Protein AF-A0A970PAV9-F1 (afdb_monomer_lite)

pLDDT: mean 72.06, std 20.75, range [37.62, 98.69]

Sequence (103 aa):
MKMSNRRMLMLVAVMFVLIAGTVTSAMAQPAPQEGQQAEEGGRRGGDRAAAFRGMMPTSPAIAVADGAVFLFVRNTLYKFDANTLELLTQCELPTPERPAREQ

Structure (mmCIF, N/CA/C/O backbone):
data_AF-A0A970PAV9-F1
#
_entry.id   AF-A0A970PAV9-F1
#
loop_
_atom_site.group_PDB
_atom_site.id
_atom_site.type_symbol
_atom_site.label_atom_id
_atom_site.label_alt_id
_atom_site.label_comp_id
_atom_site.label_asym_id
_atom_site.label_entity_id
_atom_site.label_seq_id
_atom_site.pdbx_PDB_ins_code
_atom_site.Cartn_x
_atom_site.Cartn_y
_atom_site.Cartn_z
_atom_site.occupancy
_atom_site.B_iso_or_equiv
_atom_site.auth_seq_id
_atom_site.auth_comp_id
_atom_site.auth_asym_id
_atom_site.auth_atom_id
_atom_site.pdbx_PDB_model_num
ATOM 1 N N . MET A 1 1 ? -11.567 24.763 28.065 1.00 47.78 1 MET A N 1
ATOM 2 C CA . MET A 1 1 ? -11.369 23.672 27.080 1.00 47.78 1 MET A CA 1
ATOM 3 C C . MET A 1 1 ? -10.056 22.958 27.380 1.00 47.78 1 MET A C 1
ATOM 5 O O . MET A 1 1 ? -9.010 23.561 27.197 1.00 47.78 1 MET A O 1
ATOM 9 N N . LYS A 1 2 ? -10.082 21.708 27.867 1.00 50.09 2 LYS A N 1
ATOM 10 C CA . LYS A 1 2 ? -8.871 20.871 27.960 1.00 50.09 2 LYS A CA 1
ATOM 11 C C . LYS A 1 2 ? -8.583 20.314 26.565 1.00 50.09 2 LYS A C 1
ATOM 13 O O . LYS A 1 2 ? -9.318 19.454 26.086 1.00 50.09 2 LYS A O 1
ATOM 18 N N . MET A 1 3 ? -7.575 20.850 25.882 1.00 55.19 3 MET A N 1
ATOM 19 C CA . MET A 1 3 ? -7.135 20.294 24.604 1.00 55.19 3 MET A CA 1
ATOM 20 C C . MET A 1 3 ? -6.380 18.991 24.873 1.00 55.19 3 MET A C 1
ATOM 22 O O . MET A 1 3 ? -5.448 18.960 25.668 1.00 55.19 3 MET A O 1
ATOM 26 N N . SER A 1 4 ? -6.820 17.901 24.242 1.00 72.94 4 SER A N 1
ATOM 27 C CA . SER A 1 4 ? -6.127 16.611 24.289 1.00 72.94 4 SER A CA 1
ATOM 28 C C . SER A 1 4 ? -4.715 16.760 23.722 1.00 72.94 4 SER A C 1
ATOM 30 O O . SER A 1 4 ? -4.550 17.347 22.651 1.00 72.94 4 SER A O 1
ATOM 32 N N . ASN A 1 5 ? -3.715 16.181 24.396 1.00 70.50 5 ASN A N 1
ATOM 33 C CA . ASN A 1 5 ? -2.305 16.217 23.984 1.00 70.50 5 ASN A CA 1
ATOM 34 C C . ASN A 1 5 ? -2.104 15.776 22.524 1.00 70.50 5 ASN A C 1
ATOM 36 O O . ASN A 1 5 ? -1.218 16.284 21.850 1.00 70.50 5 ASN A O 1
ATOM 40 N N . ARG A 1 6 ? -2.976 14.903 21.996 1.00 68.88 6 ARG A N 1
ATOM 41 C CA . ARG A 1 6 ? -2.957 14.475 20.586 1.00 68.88 6 ARG A CA 1
ATOM 42 C C . ARG A 1 6 ? -3.343 15.597 19.614 1.00 68.88 6 ARG A C 1
ATOM 44 O O . ARG A 1 6 ? -2.745 15.718 18.552 1.00 68.88 6 ARG A O 1
ATOM 51 N N . ARG A 1 7 ? -4.308 16.446 19.988 1.00 73.00 7 ARG A N 1
ATOM 52 C CA . ARG A 1 7 ? -4.731 17.613 19.190 1.00 73.00 7 ARG A CA 1
ATOM 53 C C . ARG A 1 7 ? -3.692 18.732 19.246 1.00 73.00 7 ARG A C 1
ATOM 55 O O . ARG A 1 7 ? -3.449 19.376 18.234 1.00 73.00 7 ARG A O 1
ATOM 62 N N . MET A 1 8 ? -3.046 18.912 20.400 1.00 76.62 8 MET A N 1
ATOM 63 C CA . MET A 1 8 ? -1.934 19.855 20.545 1.00 76.62 8 MET A CA 1
ATOM 64 C C . MET A 1 8 ? -0.728 19.428 19.699 1.00 76.62 8 MET A C 1
ATOM 66 O O . MET A 1 8 ? -0.166 20.252 18.985 1.00 76.62 8 MET A O 1
ATOM 70 N N . LEU A 1 9 ? -0.383 18.135 19.708 1.00 77.31 9 LEU A N 1
ATOM 71 C CA . LEU A 1 9 ? 0.736 17.607 18.926 1.00 77.31 9 LEU A CA 1
ATOM 72 C C . LEU A 1 9 ? 0.504 17.748 17.413 1.00 77.31 9 LEU A C 1
ATOM 74 O O . LEU A 1 9 ? 1.414 18.146 16.692 1.00 77.31 9 LEU A O 1
ATOM 78 N N . MET A 1 10 ? -0.724 17.499 16.938 1.00 80.06 10 MET A N 1
ATOM 79 C CA . MET A 1 10 ? -1.063 17.709 15.526 1.00 80.06 10 MET A CA 1
ATOM 80 C C . MET A 1 10 ? -0.989 19.181 15.111 1.00 80.06 10 MET A C 1
ATOM 82 O O . MET A 1 10 ? -0.470 19.476 14.039 1.00 80.06 10 MET A O 1
ATOM 86 N N . LEU A 1 11 ? -1.444 20.114 15.952 1.00 79.12 11 LEU A N 1
ATOM 87 C CA . LEU A 1 11 ? -1.360 21.546 15.642 1.00 79.12 11 LEU A CA 1
ATOM 88 C C . LEU A 1 11 ? 0.091 22.040 15.562 1.00 79.12 11 LEU A C 1
ATOM 90 O O . LEU A 1 11 ? 0.426 22.801 14.657 1.00 79.12 11 LEU A O 1
ATOM 94 N N . VAL A 1 12 ? 0.965 21.565 16.453 1.00 78.19 12 VAL A N 1
ATOM 95 C CA . VAL A 1 12 ? 2.397 21.906 16.423 1.00 78.19 12 VAL A CA 1
ATOM 96 C C . VAL A 1 12 ? 3.082 21.323 15.184 1.00 78.19 12 VAL A C 1
ATOM 98 O O . VAL A 1 12 ? 3.860 22.022 14.537 1.00 78.19 12 VAL A O 1
ATOM 101 N N . ALA A 1 13 ? 2.761 20.082 14.804 1.00 76.31 13 ALA A N 1
ATOM 102 C CA . ALA A 1 13 ? 3.319 19.451 13.608 1.00 76.31 13 ALA A CA 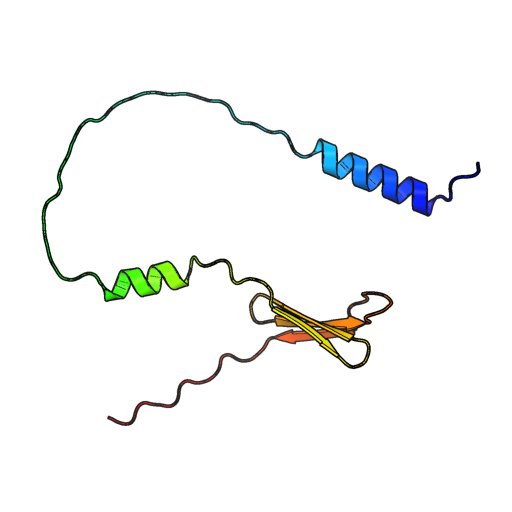1
ATOM 103 C C . ALA A 1 13 ? 2.908 20.183 12.317 1.00 76.31 13 ALA A C 1
ATOM 105 O O . ALA A 1 13 ? 3.753 20.440 11.462 1.00 76.31 13 ALA A O 1
ATOM 106 N N . VAL A 1 14 ? 1.637 20.589 12.202 1.00 77.12 14 VAL A N 1
ATOM 107 C CA . VAL A 1 14 ? 1.140 21.371 11.054 1.00 77.12 14 VAL A CA 1
ATOM 108 C C . VAL A 1 14 ? 1.818 22.742 10.980 1.00 77.12 14 VAL A C 1
ATOM 110 O O . VAL A 1 14 ? 2.201 23.181 9.897 1.00 77.12 14 VAL A O 1
ATOM 113 N N . MET A 1 15 ? 2.038 23.399 12.122 1.00 71.25 15 MET A N 1
ATOM 114 C CA . MET A 1 15 ? 2.747 24.681 12.165 1.00 71.25 15 MET A CA 1
ATOM 115 C C . MET A 1 15 ? 4.217 24.549 11.728 1.00 71.25 15 MET A C 1
ATOM 117 O O . MET A 1 15 ? 4.716 25.402 11.000 1.00 71.25 15 MET A O 1
ATOM 121 N N . PHE A 1 16 ? 4.904 23.471 12.119 1.00 69.06 16 PHE A N 1
ATOM 122 C CA . PHE A 1 16 ? 6.300 23.232 11.728 1.00 69.06 16 PHE A CA 1
ATOM 123 C C . PHE A 1 16 ? 6.461 23.001 10.218 1.00 69.06 16 PHE A C 1
ATOM 125 O O . PHE A 1 16 ? 7.412 23.499 9.618 1.00 69.06 16 PHE A O 1
ATOM 132 N N . VAL A 1 17 ? 5.508 22.304 9.589 1.00 68.06 17 VAL A N 1
ATOM 133 C CA . VAL A 1 17 ? 5.502 22.078 8.132 1.00 68.06 17 VAL A CA 1
ATOM 134 C C . VAL A 1 17 ? 5.278 23.383 7.356 1.00 68.06 17 VAL A C 1
ATOM 136 O O . VAL A 1 17 ? 5.876 23.572 6.301 1.00 68.06 17 VAL A O 1
ATOM 139 N N . LEU A 1 18 ? 4.483 24.316 7.891 1.00 60.34 18 LEU A N 1
ATOM 140 C CA . LEU A 1 18 ? 4.224 25.614 7.253 1.00 60.34 18 LEU A CA 1
ATOM 141 C C . LEU A 1 18 ? 5.432 26.568 7.272 1.00 60.34 18 LEU A C 1
ATOM 143 O O . LEU A 1 18 ? 5.556 27.402 6.380 1.00 60.34 18 LEU A O 1
ATOM 147 N N . ILE A 1 19 ? 6.335 26.449 8.250 1.00 59.25 19 ILE A N 1
ATOM 148 C CA . ILE A 1 19 ? 7.489 27.358 8.403 1.00 59.25 19 ILE A CA 1
ATOM 149 C C . ILE A 1 19 ? 8.686 26.931 7.535 1.00 59.25 19 ILE A C 1
ATOM 151 O O . ILE A 1 19 ? 9.503 27.764 7.152 1.00 59.25 19 ILE A O 1
ATOM 155 N N . ALA A 1 20 ? 8.777 25.656 7.149 1.00 57.56 20 ALA A N 1
ATOM 156 C CA . ALA A 1 20 ? 9.903 25.128 6.372 1.00 57.56 20 ALA A CA 1
ATOM 157 C C . ALA A 1 20 ? 9.883 25.497 4.866 1.00 57.56 20 ALA A C 1
ATOM 15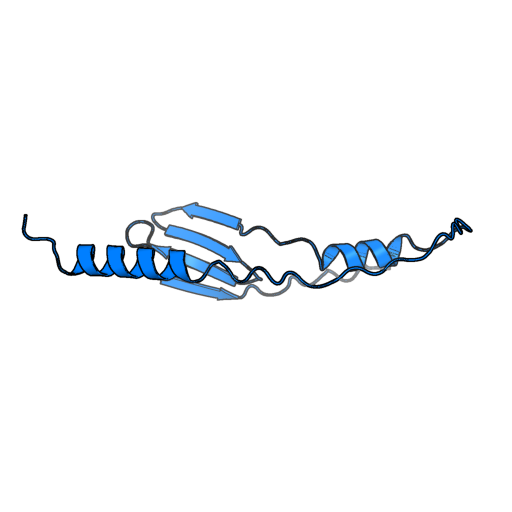9 O O . ALA A 1 20 ? 10.740 25.041 4.112 1.00 57.56 20 ALA A O 1
ATOM 160 N N . GLY A 1 21 ? 8.912 26.297 4.410 1.00 54.38 21 GLY A N 1
ATOM 161 C CA . GLY A 1 21 ? 8.573 26.453 2.992 1.00 54.38 21 GLY A CA 1
ATOM 162 C C . GLY A 1 21 ? 9.098 27.684 2.244 1.00 54.38 21 GLY A C 1
ATOM 163 O O . GLY A 1 21 ? 8.689 27.870 1.102 1.00 54.38 21 GLY A O 1
ATOM 164 N N . THR A 1 22 ? 9.960 28.540 2.806 1.00 57.16 22 THR A N 1
ATOM 165 C CA . THR A 1 22 ? 10.424 29.744 2.077 1.00 57.16 22 THR A CA 1
ATOM 166 C C . THR A 1 22 ? 11.936 29.941 2.138 1.00 57.16 22 THR A C 1
ATOM 168 O O . THR A 1 22 ? 12.448 30.707 2.952 1.00 57.16 22 THR A O 1
ATOM 171 N N . VAL A 1 23 ? 12.651 29.298 1.215 1.00 51.47 23 VAL A N 1
ATOM 172 C CA . VAL A 1 23 ? 13.979 29.747 0.774 1.00 51.47 23 VAL A CA 1
ATOM 173 C C . VAL A 1 23 ? 13.863 30.103 -0.704 1.00 51.47 23 VAL A C 1
ATOM 175 O O . VAL A 1 23 ? 14.070 29.274 -1.585 1.00 51.47 23 VAL A O 1
ATOM 178 N N . THR A 1 24 ? 13.468 31.343 -0.978 1.00 53.81 24 THR A N 1
ATOM 179 C CA . THR A 1 24 ? 13.472 31.906 -2.330 1.00 53.81 24 THR A CA 1
ATOM 180 C C . THR A 1 24 ? 14.868 32.460 -2.591 1.00 53.81 24 THR A C 1
ATOM 182 O O . THR A 1 24 ? 15.216 33.545 -2.131 1.00 53.81 24 THR A O 1
ATOM 185 N N . SER A 1 25 ? 15.698 31.701 -3.299 1.00 53.78 25 SER A N 1
ATOM 186 C CA . SER A 1 25 ? 16.989 32.171 -3.798 1.00 53.78 25 SER A CA 1
ATOM 187 C C . SER A 1 25 ? 16.765 33.164 -4.941 1.00 53.78 25 SER A C 1
ATOM 189 O O . SER A 1 25 ? 16.514 32.767 -6.077 1.00 53.78 25 SER A O 1
ATOM 191 N N . ALA A 1 26 ? 16.848 34.457 -4.644 1.00 50.81 26 ALA A N 1
ATOM 192 C CA . ALA A 1 26 ? 16.981 35.506 -5.644 1.00 50.81 26 ALA A CA 1
ATOM 193 C C . ALA A 1 26 ? 18.472 35.769 -5.879 1.00 50.81 26 ALA A C 1
ATOM 195 O O . ALA A 1 26 ? 19.100 36.344 -5.000 1.00 50.81 26 ALA A O 1
ATOM 196 N N . MET A 1 27 ? 19.035 35.377 -7.029 1.00 50.47 27 MET A N 1
ATOM 197 C CA . MET A 1 27 ? 20.300 35.939 -7.522 1.00 50.47 27 MET A CA 1
ATOM 198 C C . MET A 1 27 ? 20.368 35.930 -9.060 1.00 50.47 27 MET A C 1
ATOM 200 O O . MET A 1 27 ? 20.333 34.878 -9.687 1.00 50.47 27 MET A O 1
ATOM 204 N N . ALA A 1 28 ? 20.546 37.147 -9.585 1.00 43.19 28 ALA A N 1
ATOM 205 C CA . ALA A 1 28 ? 21.356 37.543 -10.742 1.00 43.19 28 ALA A CA 1
ATOM 206 C C . ALA A 1 28 ? 20.914 37.187 -12.183 1.00 43.19 28 ALA A C 1
ATOM 208 O O . ALA A 1 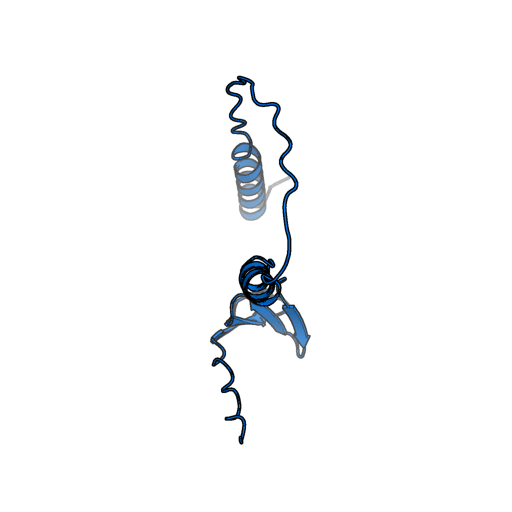28 ? 21.003 36.052 -12.637 1.00 43.19 28 ALA A O 1
ATOM 209 N N . GLN A 1 29 ? 20.587 38.238 -12.952 1.00 50.41 29 GLN A N 1
ATOM 210 C CA . GLN A 1 29 ? 20.822 38.304 -14.406 1.00 50.41 29 GLN A CA 1
ATOM 211 C C . GLN A 1 29 ? 22.332 38.420 -14.687 1.00 50.41 29 GLN A C 1
ATOM 213 O O . GLN A 1 29 ? 23.053 39.037 -13.898 1.00 50.41 29 GLN A O 1
ATOM 218 N N . PRO A 1 30 ? 22.808 37.887 -15.824 1.00 41.41 30 PRO A N 1
ATOM 219 C CA . PRO A 1 30 ? 23.076 38.768 -16.969 1.00 41.41 30 PRO A CA 1
ATOM 220 C C . PRO A 1 30 ? 22.632 38.167 -18.324 1.00 41.41 30 PRO A C 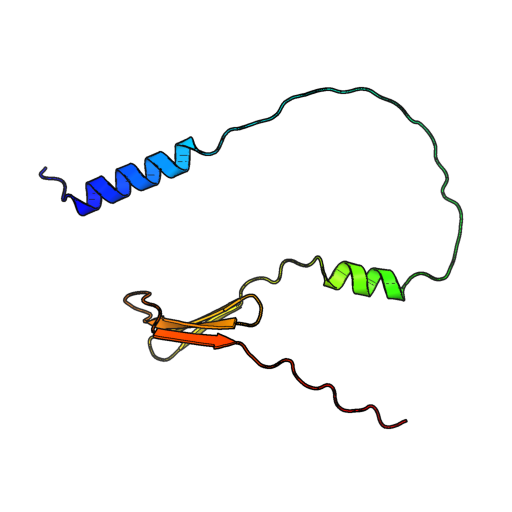1
ATOM 222 O O . PRO A 1 30 ? 22.647 36.958 -18.525 1.00 41.41 30 PRO A O 1
ATOM 225 N N . ALA A 1 31 ? 22.242 39.031 -19.270 1.00 42.66 31 ALA A N 1
ATOM 226 C CA . ALA A 1 31 ? 22.181 38.725 -20.714 1.00 42.66 31 ALA A CA 1
ATOM 227 C C . ALA A 1 31 ? 23.603 38.380 -21.247 1.00 42.66 31 ALA A C 1
ATOM 229 O O . ALA A 1 31 ? 24.548 38.711 -20.526 1.00 42.66 31 ALA A O 1
ATOM 230 N N . PRO A 1 32 ? 23.840 37.808 -22.460 1.00 47.41 32 PRO A N 1
ATOM 231 C CA . PRO A 1 32 ? 23.009 37.814 -23.682 1.00 47.41 32 PRO A CA 1
ATOM 232 C C . PRO A 1 32 ? 22.990 36.479 -24.481 1.00 47.41 32 PRO A C 1
ATOM 234 O O . PRO A 1 32 ? 23.766 35.578 -24.195 1.00 47.41 32 PRO A O 1
ATOM 237 N N . GLN A 1 33 ? 22.152 36.372 -25.523 1.00 40.41 33 GLN A N 1
ATOM 238 C CA . GLN A 1 33 ? 22.570 35.983 -26.890 1.00 40.41 33 GLN A CA 1
ATOM 239 C C . GLN A 1 33 ? 21.358 35.844 -27.824 1.00 40.41 33 GLN A C 1
ATOM 241 O O . GLN A 1 33 ? 20.563 34.910 -27.742 1.00 40.41 33 GLN A O 1
ATOM 246 N N . GLU A 1 34 ? 21.252 36.823 -28.722 1.00 44.84 34 GLU A N 1
ATOM 247 C CA . GLU A 1 34 ? 20.646 36.682 -30.042 1.00 44.84 34 GLU A CA 1
ATOM 248 C C . GLU A 1 34 ? 21.337 35.543 -30.805 1.00 44.84 34 GLU A C 1
ATOM 250 O O . GLU A 1 34 ? 22.550 35.366 -30.694 1.00 44.84 34 GLU A O 1
ATOM 255 N N . GLY A 1 35 ? 20.581 34.795 -31.607 1.00 37.62 35 GLY A N 1
ATOM 256 C CA . GLY A 1 35 ? 21.164 33.798 -32.499 1.00 37.62 35 GLY A CA 1
ATOM 257 C C . GLY A 1 35 ? 20.189 32.703 -32.885 1.00 37.62 35 GLY A C 1
ATOM 258 O O . GLY A 1 35 ? 20.248 31.591 -32.374 1.00 37.62 35 GLY A O 1
ATOM 259 N N . GLN A 1 36 ? 19.282 33.030 -33.802 1.00 43.53 36 GLN A N 1
ATOM 260 C CA . GLN A 1 36 ? 18.593 32.041 -34.621 1.00 43.53 36 GLN A CA 1
ATOM 261 C C . GLN A 1 36 ? 19.614 31.128 -35.308 1.00 43.53 36 GLN A C 1
ATOM 263 O O . GLN A 1 36 ? 20.498 31.614 -36.004 1.00 43.53 36 GLN A O 1
ATOM 268 N N . GLN A 1 37 ? 19.412 29.819 -35.208 1.00 37.97 37 GLN A N 1
ATOM 269 C CA . GLN A 1 37 ? 19.771 28.897 -36.280 1.00 37.97 37 GLN A CA 1
ATOM 270 C C . GLN A 1 37 ? 18.782 27.734 -36.254 1.00 37.97 37 GLN A C 1
ATOM 272 O O . GLN A 1 37 ? 18.939 26.729 -35.564 1.00 37.97 37 GLN A O 1
ATOM 277 N N . ALA A 1 38 ? 17.677 27.959 -36.962 1.00 51.88 38 ALA A N 1
ATOM 278 C CA . ALA A 1 38 ? 16.841 26.894 -37.469 1.00 51.88 38 ALA A CA 1
ATOM 279 C C . ALA A 1 38 ? 17.539 26.349 -38.718 1.00 51.88 38 ALA A C 1
ATOM 281 O O . ALA A 1 38 ? 17.510 26.994 -39.760 1.00 51.88 38 ALA A O 1
ATOM 282 N N . GLU A 1 39 ? 18.157 25.179 -38.601 1.00 43.97 39 GLU A N 1
ATOM 283 C CA . GLU A 1 39 ? 18.644 24.405 -39.740 1.00 43.97 39 GLU A CA 1
ATOM 284 C C . GLU A 1 39 ? 18.395 22.914 -39.483 1.00 43.97 39 GLU A C 1
ATOM 286 O O . GLU A 1 39 ? 18.775 22.378 -38.447 1.00 43.97 39 GLU A O 1
ATOM 291 N N . GLU A 1 40 ? 17.697 22.308 -40.449 1.00 39.91 40 GLU A N 1
ATOM 292 C CA . GLU A 1 40 ? 17.766 20.904 -40.880 1.00 39.91 40 GLU A CA 1
ATOM 293 C C . GLU A 1 40 ? 17.452 19.804 -39.840 1.00 39.91 40 GLU A C 1
ATOM 295 O O . GLU A 1 40 ? 18.048 19.653 -38.787 1.00 39.91 40 GLU A O 1
ATOM 300 N N . GLY A 1 41 ? 16.469 18.932 -40.046 1.00 38.75 41 GLY A N 1
ATOM 301 C CA . GLY A 1 41 ? 16.273 18.147 -41.258 1.00 38.75 41 GLY A CA 1
ATOM 302 C C . GLY A 1 41 ? 16.585 16.677 -40.946 1.00 38.75 41 GLY A C 1
ATOM 303 O O . GLY A 1 41 ? 17.733 16.263 -40.964 1.00 38.75 41 GLY A O 1
ATOM 304 N N . GLY A 1 42 ? 15.543 15.879 -40.684 1.00 50.06 42 GLY A N 1
ATOM 305 C CA . GLY A 1 42 ? 15.580 14.415 -40.807 1.00 50.06 42 GLY A CA 1
ATOM 306 C C . GLY A 1 42 ? 16.220 13.597 -39.668 1.00 50.06 42 GLY A C 1
ATOM 307 O O . GLY A 1 42 ? 17.314 13.862 -39.196 1.00 50.06 42 GLY A O 1
ATOM 308 N N . ARG A 1 43 ? 15.546 12.490 -39.313 1.00 51.50 43 ARG A N 1
ATOM 309 C CA . ARG A 1 43 ? 16.069 11.325 -38.557 1.00 51.50 43 ARG A CA 1
ATOM 310 C C . ARG A 1 43 ? 16.335 11.475 -37.048 1.00 51.50 43 ARG A C 1
ATOM 312 O O . ARG A 1 43 ? 17.400 11.108 -36.565 1.00 51.50 43 ARG A O 1
ATOM 319 N N . ARG A 1 44 ? 15.339 11.873 -36.247 1.00 48.34 44 ARG A N 1
ATOM 320 C CA . ARG A 1 44 ? 15.435 11.693 -34.776 1.00 48.34 44 ARG A CA 1
ATOM 321 C C . ARG A 1 44 ? 14.094 11.516 -34.056 1.00 48.34 44 ARG A C 1
ATOM 323 O O . ARG A 1 44 ? 13.842 12.119 -33.019 1.00 48.34 44 ARG A O 1
ATOM 330 N N . GLY A 1 45 ? 13.204 10.707 -34.634 1.00 45.88 45 GLY A N 1
ATOM 331 C CA . GLY A 1 45 ? 11.878 10.427 -34.061 1.00 45.88 45 GLY A CA 1
ATOM 332 C C . GLY A 1 45 ? 11.852 9.314 -33.002 1.00 45.88 45 GLY A C 1
ATOM 333 O O . GLY A 1 45 ? 10.984 9.328 -32.137 1.00 45.88 45 GLY A O 1
ATOM 334 N N . GLY A 1 46 ? 12.799 8.367 -33.038 1.00 53.97 46 GLY A N 1
ATOM 335 C CA . GLY A 1 46 ? 12.796 7.187 -32.157 1.00 53.97 46 GLY A CA 1
ATOM 336 C C . GLY A 1 46 ? 13.391 7.437 -30.769 1.00 53.97 46 GLY A C 1
ATOM 337 O O . GLY A 1 46 ? 12.776 7.105 -29.757 1.00 53.97 46 GLY A O 1
ATOM 338 N N . ASP A 1 47 ? 14.548 8.096 -30.709 1.00 52.38 47 ASP A N 1
ATOM 339 C CA . ASP A 1 47 ? 15.293 8.260 -29.451 1.00 52.38 47 ASP A CA 1
ATOM 340 C C . ASP A 1 47 ? 14.676 9.309 -28.522 1.00 52.38 47 ASP A C 1
ATOM 342 O O . ASP A 1 47 ? 14.736 9.187 -27.299 1.00 52.38 47 ASP A O 1
ATOM 346 N N . ARG A 1 48 ? 14.006 10.322 -29.090 1.00 48.44 48 ARG A N 1
ATOM 347 C CA . ARG A 1 48 ? 13.246 11.294 -28.293 1.00 48.44 48 ARG A CA 1
ATOM 348 C C . ARG A 1 48 ? 12.042 10.640 -27.619 1.00 48.44 48 ARG A C 1
ATOM 350 O O . ARG A 1 48 ? 11.800 10.923 -26.453 1.00 48.44 48 ARG A O 1
ATOM 357 N N . ALA A 1 49 ? 11.332 9.728 -28.285 1.00 53.28 49 ALA A N 1
ATOM 358 C CA . ALA A 1 49 ? 10.185 9.046 -27.681 1.00 53.28 49 ALA A CA 1
ATOM 359 C C . ALA A 1 49 ? 10.584 8.182 -26.467 1.00 53.28 49 ALA A C 1
ATOM 361 O O . ALA A 1 49 ? 9.852 8.134 -25.477 1.00 53.28 49 ALA A O 1
ATOM 362 N N . ALA A 1 50 ? 11.762 7.549 -26.504 1.00 54.38 50 ALA A N 1
ATOM 363 C CA . ALA A 1 50 ? 12.311 6.816 -25.364 1.00 54.38 50 ALA A CA 1
ATOM 364 C C . ALA A 1 50 ? 12.758 7.753 -24.225 1.00 54.38 50 ALA A C 1
ATOM 366 O O . ALA A 1 50 ? 12.464 7.477 -23.063 1.00 54.38 50 ALA A O 1
ATOM 367 N N . ALA A 1 51 ? 13.384 8.891 -24.552 1.00 52.56 51 ALA A N 1
ATOM 368 C CA . ALA A 1 51 ? 13.780 9.902 -23.568 1.00 52.56 51 ALA A CA 1
ATOM 369 C C . ALA A 1 51 ? 12.573 10.553 -22.860 1.00 52.56 51 ALA A C 1
ATOM 371 O O . ALA A 1 51 ? 12.613 10.784 -21.655 1.00 52.56 51 ALA A O 1
ATOM 372 N N . PHE A 1 52 ? 11.462 10.771 -23.572 1.00 53.91 52 PHE A N 1
ATOM 373 C CA . PHE A 1 52 ? 10.219 11.285 -22.983 1.00 53.91 52 PHE A CA 1
ATOM 374 C C . PHE A 1 52 ? 9.511 10.271 -22.072 1.00 53.91 52 PHE A C 1
ATOM 376 O O . PHE A 1 52 ? 8.808 10.668 -21.143 1.00 53.91 52 PHE A O 1
ATOM 383 N N . ARG A 1 53 ? 9.715 8.965 -22.285 1.00 56.56 53 ARG A N 1
ATOM 384 C CA . ARG A 1 53 ? 9.094 7.915 -21.462 1.00 56.56 53 ARG A CA 1
ATOM 385 C C . ARG A 1 53 ? 9.691 7.838 -20.047 1.00 56.56 53 ARG A C 1
ATOM 387 O O . ARG A 1 53 ? 9.009 7.387 -19.136 1.00 56.56 53 ARG A O 1
ATOM 394 N N . GLY A 1 54 ? 10.928 8.305 -19.852 1.00 55.50 54 GLY A N 1
ATOM 395 C CA . GLY A 1 54 ? 11.584 8.383 -18.538 1.00 55.50 54 GLY A CA 1
ATOM 396 C C . GLY A 1 54 ? 11.224 9.625 -17.715 1.00 55.50 54 GLY A C 1
ATOM 397 O O . GLY A 1 54 ? 11.639 9.732 -16.566 1.00 55.50 54 GLY A O 1
ATOM 398 N N . MET A 1 55 ? 10.466 10.563 -18.292 1.00 51.91 55 MET A N 1
ATOM 399 C CA . MET A 1 55 ? 10.202 11.881 -17.703 1.00 51.91 55 MET A CA 1
ATOM 400 C C . MET A 1 55 ? 8.712 12.145 -17.461 1.00 51.91 55 MET A C 1
ATOM 402 O O . MET A 1 55 ? 8.337 13.239 -17.044 1.00 51.91 55 MET A O 1
ATOM 406 N N . MET A 1 56 ? 7.850 11.149 -17.697 1.00 59.69 56 MET A N 1
ATOM 407 C CA . MET A 1 56 ? 6.457 11.230 -17.274 1.00 59.69 56 MET A CA 1
ATOM 408 C C . MET A 1 56 ? 6.370 10.892 -15.783 1.00 59.69 56 MET A C 1
ATOM 410 O O . MET A 1 56 ? 6.720 9.771 -15.404 1.00 59.69 56 MET A O 1
ATOM 414 N N . PRO A 1 57 ? 5.902 11.816 -14.925 1.00 60.88 57 PRO A N 1
ATOM 415 C CA . PRO A 1 57 ? 5.532 11.455 -13.567 1.00 60.88 57 PRO A CA 1
ATOM 416 C C . PRO A 1 57 ? 4.454 10.374 -13.658 1.00 60.88 57 PRO A C 1
ATOM 418 O O . PRO A 1 57 ? 3.343 10.627 -14.118 1.00 60.88 57 PRO A O 1
ATOM 421 N N . THR A 1 58 ? 4.793 9.143 -13.275 1.00 70.69 58 THR A N 1
ATOM 422 C CA . THR A 1 58 ? 3.809 8.064 -13.198 1.00 70.69 58 THR A CA 1
ATOM 423 C C . THR A 1 58 ? 2.865 8.407 -12.059 1.00 70.69 58 THR A C 1
ATOM 425 O O . THR A 1 58 ? 3.251 8.320 -10.889 1.00 70.69 58 THR A O 1
ATOM 428 N N . SER A 1 59 ? 1.657 8.856 -12.394 1.00 81.19 59 SER A N 1
ATOM 429 C CA . SER A 1 59 ? 0.630 9.101 -11.392 1.00 81.19 59 SER A CA 1
ATOM 430 C C . SER A 1 59 ? 0.366 7.808 -10.614 1.00 81.19 59 SER A C 1
ATOM 432 O O . SER A 1 59 ? 0.273 6.742 -11.229 1.00 81.19 59 SER A O 1
ATOM 434 N N . PRO A 1 60 ? 0.274 7.877 -9.275 1.00 91.31 60 PRO A N 1
ATOM 435 C CA . PRO A 1 60 ? -0.105 6.728 -8.463 1.00 91.31 60 PRO A CA 1
ATOM 436 C C . PRO A 1 60 ? -1.458 6.183 -8.933 1.00 91.31 60 PRO A C 1
ATOM 438 O O . PRO A 1 60 ? -2.379 6.962 -9.183 1.00 91.31 60 PRO A O 1
ATOM 441 N N . ALA A 1 61 ? -1.589 4.860 -9.024 1.00 94.50 61 ALA A N 1
ATOM 442 C CA . ALA A 1 61 ? -2.884 4.221 -9.247 1.00 94.50 61 ALA A CA 1
ATOM 443 C C . ALA A 1 61 ? -3.470 3.772 -7.905 1.00 94.50 61 ALA A C 1
ATOM 445 O O . ALA A 1 61 ? -2.752 3.223 -7.068 1.00 94.50 61 ALA A O 1
ATOM 446 N N . ILE A 1 62 ? -4.763 4.025 -7.696 1.00 96.56 62 ILE A N 1
ATOM 447 C CA . ILE A 1 62 ? -5.466 3.727 -6.444 1.00 96.56 62 ILE A CA 1
ATOM 448 C C . ILE A 1 62 ? -6.738 2.942 -6.758 1.00 96.56 62 ILE A C 1
ATOM 450 O O . ILE A 1 62 ? -7.466 3.288 -7.687 1.00 96.56 62 ILE A O 1
ATOM 454 N N . ALA A 1 63 ? -7.015 1.914 -5.961 1.00 97.75 63 ALA A N 1
ATOM 455 C CA . ALA A 1 63 ? -8.270 1.169 -5.983 1.00 97.75 63 ALA A CA 1
ATOM 456 C C . ALA A 1 63 ? -8.739 0.877 -4.552 1.00 97.75 63 ALA A C 1
ATOM 458 O O . ALA A 1 63 ? -7.928 0.793 -3.632 1.00 97.75 63 ALA A O 1
ATOM 459 N N . VAL A 1 64 ? -10.046 0.707 -4.360 1.00 97.75 64 VAL A N 1
ATOM 460 C CA . VAL A 1 64 ? -10.638 0.338 -3.067 1.00 97.75 64 VAL A CA 1
ATOM 461 C C . VAL A 1 64 ? -11.527 -0.878 -3.277 1.00 97.75 64 VAL A C 1
ATOM 463 O O . VAL A 1 64 ? -12.415 -0.845 -4.127 1.00 97.75 64 VAL A O 1
ATOM 466 N N . ALA A 1 65 ? -11.274 -1.946 -2.526 1.00 97.19 65 ALA A N 1
ATOM 467 C CA . ALA A 1 65 ? -12.046 -3.185 -2.585 1.00 97.19 65 ALA A CA 1
ATOM 468 C C . ALA A 1 65 ? -11.953 -3.930 -1.247 1.00 97.19 65 ALA A C 1
ATOM 470 O O . ALA A 1 65 ? -10.909 -3.896 -0.597 1.00 97.19 65 ALA A O 1
ATOM 471 N N . ASP A 1 66 ? -13.041 -4.589 -0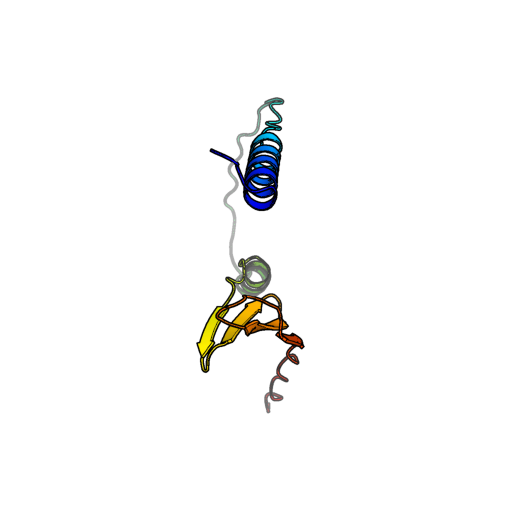.841 1.00 95.56 66 ASP A N 1
ATOM 472 C CA . ASP A 1 66 ? -13.107 -5.485 0.325 1.00 95.56 66 ASP A CA 1
ATOM 473 C C . ASP A 1 66 ? -12.503 -4.912 1.621 1.00 95.56 66 ASP A C 1
ATOM 475 O O . ASP A 1 66 ? -11.753 -5.575 2.335 1.00 95.56 66 ASP A O 1
ATOM 479 N N . GLY A 1 67 ? -12.804 -3.644 1.920 1.00 97.19 67 GLY A N 1
ATOM 480 C CA . GLY A 1 67 ? -12.311 -2.976 3.129 1.00 97.19 67 GLY A CA 1
ATOM 481 C C . GLY A 1 67 ? -10.821 -2.623 3.099 1.00 97.19 67 GLY A C 1
ATOM 482 O O . GLY A 1 67 ? -10.253 -2.309 4.143 1.00 97.19 67 GLY A O 1
ATOM 483 N N . ALA A 1 68 ? -10.185 -2.644 1.927 1.00 98.06 68 ALA A N 1
ATOM 484 C CA . ALA A 1 68 ? -8.789 -2.272 1.749 1.00 98.06 68 ALA A CA 1
ATOM 485 C C . ALA A 1 68 ? -8.600 -1.191 0.676 1.00 98.06 68 ALA A C 1
ATOM 487 O O . ALA A 1 68 ? -9.334 -1.129 -0.315 1.00 98.06 68 ALA A O 1
ATOM 488 N N . VAL A 1 69 ? -7.570 -0.365 0.864 1.00 98.25 69 VAL A N 1
ATOM 489 C CA . VAL A 1 69 ? -7.069 0.583 -0.140 1.00 98.25 69 VAL A CA 1
ATOM 490 C C . VAL A 1 69 ? -5.802 0.007 -0.756 1.00 98.25 69 VAL A C 1
ATOM 492 O O . VAL A 1 69 ? -4.842 -0.310 -0.053 1.00 98.25 69 VAL A O 1
ATOM 495 N N . PHE A 1 70 ? -5.790 -0.105 -2.076 1.00 98.12 70 PHE A N 1
ATOM 496 C CA . PHE A 1 70 ? -4.644 -0.537 -2.859 1.00 98.12 70 PHE A CA 1
ATOM 497 C C . PHE A 1 70 ? -3.996 0.675 -3.514 1.00 98.12 70 PHE A C 1
ATOM 499 O O . PHE A 1 70 ? -4.676 1.470 -4.162 1.00 98.12 70 PHE A O 1
ATOM 506 N N . LEU A 1 71 ? -2.681 0.799 -3.362 1.00 97.38 71 LEU A N 1
ATOM 507 C CA . LEU A 1 71 ? -1.884 1.863 -3.961 1.00 97.38 71 LEU A CA 1
ATOM 508 C C . LEU A 1 71 ? -0.758 1.231 -4.775 1.00 97.38 71 L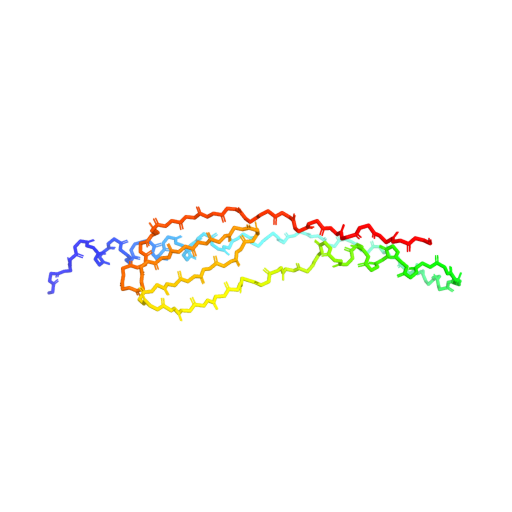EU A C 1
ATOM 510 O O . LEU A 1 71 ? 0.029 0.457 -4.239 1.00 97.38 71 LEU A O 1
ATOM 514 N N . PHE A 1 72 ? -0.661 1.581 -6.053 1.00 95.50 72 PHE A N 1
ATOM 515 C CA . PHE A 1 72 ? 0.442 1.172 -6.912 1.00 95.50 72 PHE A CA 1
ATOM 516 C C . PHE A 1 72 ? 1.324 2.372 -7.252 1.00 95.50 72 PHE A C 1
ATOM 518 O O . PHE A 1 72 ? 0.883 3.329 -7.898 1.00 95.50 72 PHE A O 1
ATOM 525 N N . VAL A 1 73 ? 2.576 2.316 -6.798 1.00 93.50 73 VAL A N 1
ATOM 526 C CA . VAL A 1 73 ? 3.576 3.375 -6.973 1.00 93.50 73 VAL A CA 1
ATOM 527 C C . VAL A 1 73 ? 4.933 2.741 -7.218 1.00 93.50 73 VAL A C 1
ATOM 529 O O . VAL A 1 73 ? 5.362 1.890 -6.446 1.00 93.50 73 VAL A O 1
ATOM 532 N N . ARG A 1 74 ? 5.635 3.196 -8.265 1.00 88.75 74 ARG A N 1
ATOM 533 C CA . ARG A 1 74 ? 7.030 2.807 -8.554 1.00 88.75 74 ARG A CA 1
ATOM 534 C C . ARG A 1 74 ? 7.255 1.287 -8.519 1.00 88.75 74 ARG A C 1
ATOM 536 O O . ARG A 1 74 ? 8.202 0.826 -7.900 1.00 88.75 74 ARG A O 1
ATOM 543 N N . ASN A 1 75 ? 6.386 0.533 -9.194 1.00 91.19 75 ASN A N 1
ATOM 544 C CA . ASN A 1 75 ? 6.441 -0.931 -9.284 1.00 91.19 75 ASN A CA 1
ATOM 545 C C . ASN A 1 75 ? 6.095 -1.704 -7.993 1.00 91.19 75 ASN A C 1
ATOM 547 O O . ASN A 1 75 ? 6.137 -2.931 -7.980 1.00 91.19 75 ASN A O 1
ATOM 551 N N . THR A 1 76 ? 5.663 -1.012 -6.941 1.00 95.44 76 THR A N 1
ATOM 552 C CA . THR A 1 76 ? 5.245 -1.635 -5.683 1.00 95.44 76 THR A CA 1
ATOM 553 C C . THR A 1 76 ? 3.746 -1.482 -5.485 1.00 95.44 76 THR A C 1
ATOM 555 O O . THR A 1 76 ? 3.194 -0.386 -5.620 1.00 95.44 76 THR A O 1
ATOM 558 N N . LEU A 1 77 ? 3.088 -2.589 -5.148 1.00 97.25 77 LEU A N 1
ATOM 559 C CA . LEU A 1 77 ? 1.701 -2.631 -4.713 1.00 97.25 77 LEU A CA 1
ATOM 560 C C . LEU A 1 77 ? 1.651 -2.631 -3.184 1.00 97.25 77 LEU A C 1
ATOM 562 O O . LEU A 1 77 ? 2.208 -3.514 -2.534 1.00 97.25 77 LEU A O 1
ATOM 566 N N . TYR A 1 78 ? 0.948 -1.659 -2.621 1.00 98.12 78 TYR A N 1
ATOM 567 C CA . TYR A 1 78 ? 0.682 -1.533 -1.193 1.00 98.12 78 TYR A CA 1
ATOM 568 C C . TYR A 1 78 ? -0.785 -1.845 -0.913 1.00 98.12 78 TYR A C 1
ATOM 570 O O . TYR A 1 78 ? -1.661 -1.457 -1.691 1.00 98.12 78 TYR A O 1
ATOM 578 N N . LYS A 1 79 ? -1.053 -2.497 0.219 1.00 98.25 79 LYS A N 1
ATOM 579 C CA . LYS A 1 79 ? -2.402 -2.729 0.738 1.00 98.25 79 LYS A CA 1
ATOM 580 C C . LYS A 1 79 ? -2.527 -2.109 2.122 1.00 98.25 79 LYS A C 1
ATOM 582 O O . LYS A 1 79 ? -1.781 -2.477 3.028 1.00 98.25 79 LYS A O 1
ATOM 587 N N . PHE A 1 80 ? -3.510 -1.240 2.291 1.00 98.69 80 PHE A N 1
ATOM 588 C CA . PHE A 1 80 ? -3.854 -0.614 3.562 1.00 98.69 80 PHE A CA 1
ATOM 589 C C . PHE A 1 80 ? -5.233 -1.071 4.028 1.00 98.69 80 PHE A C 1
ATOM 591 O O . PHE A 1 80 ? -6.106 -1.339 3.200 1.00 98.69 80 PHE A O 1
ATOM 598 N N . ASP A 1 81 ? -5.441 -1.129 5.339 1.00 98.44 81 ASP A N 1
ATOM 599 C CA . ASP A 1 81 ? -6.788 -1.201 5.907 1.00 98.44 81 ASP A CA 1
ATOM 600 C C . ASP A 1 81 ? -7.541 0.102 5.594 1.00 98.44 81 ASP A C 1
ATOM 602 O O . ASP A 1 81 ? -6.997 1.194 5.769 1.00 98.44 81 ASP A O 1
ATOM 606 N N . ALA A 1 82 ? -8.778 0.021 5.102 1.00 97.94 82 ALA A N 1
ATOM 607 C CA . ALA A 1 82 ? -9.509 1.213 4.665 1.00 97.94 82 ALA A CA 1
ATOM 608 C C . ALA A 1 82 ? -10.001 2.104 5.818 1.00 97.94 82 ALA A C 1
ATOM 610 O O . ALA A 1 82 ? -10.280 3.281 5.591 1.00 97.94 82 ALA A O 1
ATOM 611 N N . ASN A 1 83 ? -10.112 1.571 7.037 1.00 97.88 83 ASN A N 1
ATOM 612 C CA . ASN A 1 83 ? -10.609 2.309 8.196 1.00 97.88 83 ASN A CA 1
ATOM 613 C C . ASN A 1 83 ? -9.466 2.939 8.995 1.00 97.88 83 ASN A C 1
ATOM 615 O O . ASN A 1 83 ? -9.604 4.060 9.486 1.00 97.88 83 ASN A O 1
ATOM 619 N N . THR A 1 84 ? -8.352 2.219 9.146 1.00 97.88 84 THR A N 1
ATOM 620 C CA . THR A 1 84 ? -7.208 2.672 9.952 1.00 97.88 84 THR A CA 1
ATOM 621 C C . THR A 1 84 ? -6.091 3.286 9.116 1.00 97.88 84 THR A C 1
ATOM 623 O O . THR A 1 84 ? -5.265 4.016 9.664 1.00 97.88 84 THR A O 1
ATOM 626 N N . LEU A 1 85 ? -6.070 3.032 7.800 1.00 97.12 85 LEU A N 1
ATOM 627 C CA . LEU A 1 85 ? -4.966 3.363 6.890 1.00 97.12 85 LEU A CA 1
ATOM 628 C C . LEU A 1 85 ? -3.625 2.741 7.307 1.00 97.12 85 LEU A C 1
ATOM 630 O O . LEU A 1 85 ? -2.563 3.183 6.866 1.00 97.12 85 LEU A O 1
ATOM 634 N N . GLU A 1 86 ? -3.656 1.701 8.140 1.00 97.94 86 GLU A N 1
ATOM 635 C CA . GLU A 1 86 ? -2.466 0.939 8.500 1.00 97.94 86 GLU A CA 1
ATOM 636 C C . GLU A 1 86 ? -2.025 0.072 7.321 1.00 97.94 86 GLU A C 1
ATOM 638 O O . GLU A 1 86 ? -2.841 -0.545 6.631 1.00 97.94 86 GLU A O 1
ATOM 643 N N . LEU A 1 87 ? -0.714 0.028 7.079 1.00 98.12 87 LEU A N 1
ATOM 644 C CA . LEU A 1 87 ? -0.131 -0.815 6.043 1.00 98.12 87 LEU A CA 1
ATOM 645 C C . LEU A 1 87 ? -0.255 -2.284 6.459 1.00 98.12 87 LEU A C 1
ATOM 647 O O . LEU A 1 87 ? 0.361 -2.711 7.432 1.00 98.12 87 LEU A O 1
ATOM 651 N N . LEU A 1 88 ? -1.015 -3.059 5.690 1.00 97.94 88 LEU A N 1
ATOM 652 C CA . LEU A 1 88 ? -1.204 -4.489 5.927 1.00 97.94 88 LEU A CA 1
ATOM 653 C C . LEU A 1 88 ? -0.115 -5.317 5.244 1.00 97.94 88 LEU A C 1
ATOM 655 O O . LEU A 1 88 ? 0.379 -6.287 5.811 1.00 97.94 88 LEU A O 1
ATOM 659 N N . THR A 1 89 ? 0.239 -4.969 4.004 1.00 97.88 89 THR A N 1
ATOM 660 C CA . THR A 1 89 ? 1.282 -5.668 3.241 1.00 97.88 89 THR A CA 1
ATOM 661 C C . THR A 1 89 ? 1.769 -4.840 2.052 1.00 97.88 89 THR A C 1
ATOM 663 O O . THR A 1 89 ? 1.112 -3.883 1.630 1.00 97.88 89 THR A O 1
ATOM 666 N N . GLN A 1 90 ? 2.913 -5.232 1.493 1.00 97.88 90 GLN A N 1
ATOM 667 C CA . GLN A 1 90 ? 3.463 -4.683 0.259 1.00 97.88 90 GLN A CA 1
ATOM 668 C C . GLN A 1 90 ? 4.149 -5.772 -0.571 1.00 97.88 90 GLN A C 1
ATOM 670 O O . GLN A 1 90 ? 4.716 -6.720 -0.024 1.00 97.88 90 GLN A O 1
ATOM 675 N N . CYS A 1 91 ? 4.120 -5.615 -1.890 1.00 97.12 91 CYS A N 1
ATOM 676 C CA . CYS A 1 91 ? 4.755 -6.525 -2.835 1.00 97.12 91 CYS A CA 1
ATOM 677 C C . CYS A 1 91 ? 5.294 -5.741 -4.035 1.00 97.12 91 CYS A C 1
ATOM 679 O O . CYS A 1 91 ? 4.581 -4.922 -4.614 1.00 97.12 91 CYS A O 1
ATOM 681 N N . GLU A 1 92 ? 6.547 -5.988 -4.406 1.00 96.06 92 GLU A N 1
ATOM 682 C CA . GLU A 1 92 ? 7.104 -5.501 -5.667 1.00 96.06 92 GLU A CA 1
ATOM 683 C C . GLU A 1 92 ? 6.656 -6.419 -6.809 1.00 96.06 92 GLU A C 1
ATOM 685 O O . GLU A 1 92 ? 6.768 -7.643 -6.711 1.00 96.06 92 GLU A O 1
ATOM 690 N N . LEU A 1 93 ? 6.118 -5.837 -7.881 1.00 91.31 93 LEU A N 1
ATOM 691 C CA . LEU A 1 93 ? 5.628 -6.611 -9.015 1.00 91.31 93 LEU A CA 1
ATOM 692 C C . LEU A 1 93 ? 6.788 -7.017 -9.936 1.00 91.31 93 LEU A C 1
ATOM 694 O O . LEU A 1 93 ? 7.673 -6.204 -10.212 1.00 91.31 93 LEU A O 1
ATOM 698 N N . PRO A 1 94 ? 6.800 -8.251 -10.466 1.00 90.44 94 PRO A N 1
ATOM 699 C CA . PRO A 1 94 ? 7.796 -8.636 -11.452 1.00 90.44 94 PRO A CA 1
ATOM 700 C C . PRO A 1 94 ? 7.615 -7.814 -12.732 1.00 90.44 94 PRO A C 1
ATOM 702 O O . PRO A 1 94 ? 6.499 -7.478 -13.134 1.00 90.44 94 PRO A O 1
ATOM 705 N N . THR A 1 95 ? 8.726 -7.519 -13.406 1.00 84.44 95 THR A N 1
ATOM 706 C CA . THR A 1 95 ? 8.656 -6.922 -14.742 1.00 84.44 95 THR A CA 1
ATOM 707 C C . THR A 1 95 ? 8.091 -7.967 -15.707 1.00 84.44 95 THR A C 1
ATOM 709 O O . THR A 1 95 ? 8.636 -9.070 -15.763 1.00 84.44 95 THR A O 1
ATOM 712 N N . PRO A 1 96 ? 7.024 -7.665 -16.468 1.00 82.94 96 PRO A N 1
ATOM 713 C CA . PRO A 1 96 ? 6.473 -8.623 -17.415 1.00 82.94 96 PRO A CA 1
ATOM 714 C C . PRO A 1 96 ? 7.505 -8.951 -18.498 1.00 82.94 96 PRO A C 1
ATOM 716 O O . PRO A 1 96 ? 8.078 -8.049 -19.119 1.00 82.94 96 PRO A O 1
ATOM 719 N N . GLU A 1 97 ? 7.723 -10.242 -18.747 1.00 85.25 97 GLU A N 1
ATOM 720 C CA . GLU A 1 97 ? 8.541 -10.694 -19.868 1.00 85.25 97 GLU A CA 1
ATOM 721 C C . GLU A 1 97 ? 7.838 -10.327 -21.177 1.00 85.25 97 GLU A C 1
ATOM 723 O O . GLU A 1 97 ? 6.651 -10.605 -21.372 1.00 85.25 97 GLU A O 1
ATOM 728 N N . ARG A 1 98 ? 8.554 -9.667 -22.096 1.00 80.06 98 ARG A N 1
ATOM 729 C CA . ARG A 1 98 ? 8.026 -9.512 -23.453 1.00 80.06 98 ARG A CA 1
ATOM 730 C C . ARG A 1 98 ? 8.138 -10.860 -24.155 1.00 80.06 98 ARG A C 1
ATOM 732 O O . ARG A 1 98 ? 9.241 -11.407 -24.167 1.00 80.06 98 ARG A O 1
ATOM 739 N N . PRO A 1 99 ? 7.068 -11.353 -24.798 1.00 82.94 99 PRO A N 1
ATOM 740 C CA . PRO A 1 99 ? 7.191 -12.521 -25.653 1.00 82.94 99 PRO A CA 1
ATOM 741 C C . PRO A 1 99 ? 8.244 -12.244 -26.732 1.00 82.94 99 PRO A C 1
ATOM 743 O O . PRO A 1 99 ? 8.296 -11.139 -27.293 1.00 82.94 99 PRO A O 1
ATOM 746 N N . ALA A 1 100 ? 9.101 -13.233 -26.994 1.00 80.94 100 ALA A N 1
ATOM 747 C CA . ALA A 1 100 ? 10.039 -13.174 -28.102 1.00 80.94 100 ALA A CA 1
ATOM 748 C C . ALA A 1 100 ? 9.231 -12.959 -29.386 1.00 80.94 100 ALA A C 1
ATOM 750 O O . ALA A 1 100 ? 8.299 -13.707 -29.672 1.00 80.94 100 ALA A O 1
ATOM 751 N N . ARG A 1 101 ? 9.539 -11.899 -30.138 1.00 75.44 101 ARG A N 1
ATOM 752 C CA . ARG A 1 101 ? 8.967 -11.750 -31.476 1.00 75.44 101 ARG A CA 1
ATOM 753 C C . ARG A 1 101 ? 9.564 -12.857 -32.335 1.00 75.44 101 ARG A C 1
ATOM 755 O O . ARG A 1 101 ? 10.764 -12.818 -32.595 1.00 75.44 101 ARG A O 1
ATOM 762 N N . GLU A 1 102 ? 8.743 -13.821 -32.731 1.00 71.75 102 GLU A N 1
ATOM 763 C CA . GLU A 1 102 ? 9.061 -14.724 -33.837 1.00 71.75 102 GLU A CA 1
ATOM 764 C C . GLU A 1 102 ? 9.318 -13.848 -35.076 1.00 71.75 102 GLU A C 1
ATOM 766 O O . GLU A 1 102 ? 8.513 -12.965 -35.390 1.00 71.75 102 GLU A O 1
ATOM 771 N N . GLN A 1 103 ? 10.505 -13.994 -35.671 1.00 62.91 103 GLN A N 1
ATOM 772 C CA . GLN A 1 103 ? 10.893 -13.334 -36.922 1.00 62.91 103 GLN A CA 1
ATOM 773 C C . GLN A 1 103 ? 10.512 -14.211 -38.106 1.00 62.91 103 GLN A C 1
ATOM 775 O O . GLN A 1 103 ? 10.691 -15.443 -37.986 1.00 62.91 103 GLN A O 1
#

Foldseek 3Di:
DPDDPVNVVVVVVVVVVVVVPDDDDDDDDDDDDDDDDDDDDDDDPPVVVVVVVVVDPPPWDWDDDDQWIWIDDPQKIWIARNPPRHTPDMDRHDDDDDPPPDD

Radius of gyration: 25.13 Å; chains: 1; bounding box: 36×54×69 Å

Secondary structure (DSSP, 8-state):
----HHHHHHHHHHHHHHHTT-----------------------SHHHHHHHHTSS--PPEEEEETTEEEEEETTEEEEEETTT--EEEEEEPPPPPPPP---